Protein AF-A0A9X2CTM8-F1 (afdb_monomer)

Mean predicted aligned error: 5.91 Å

Secondary structure (DSSP, 8-state):
--HHHHHHHHHHHHHHHHHHTS-HHHHHHHHHHHHHHHHHHHHHSSSS-TTS--HHHHHHHHHT--HHHHHHHHHHHHHHHHHHH--

Organism: NCBI:txid2917993

Foldseek 3Di:
DCPPVVVVVVVVVLLVVLLVPDDPLLSVLQVQLVVQQVVCCVPPVDQADPVRDHSLRVSCVVVVHDSVVSVVSPVVSVVSSVVVVVD

pLDDT: mean 85.72, std 11.98, range [47.38, 98.06]

Structure (mmCIF, N/CA/C/O backbone):
data_AF-A0A9X2CTM8-F1
#
_entry.id   AF-A0A9X2CTM8-F1
#
loop_
_atom_site.group_PDB
_atom_site.id
_atom_site.type_symbol
_atom_site.label_atom_id
_atom_site.label_alt_id
_atom_site.label_comp_id
_atom_site.label_asym_id
_atom_site.label_entity_id
_atom_site.label_seq_id
_atom_site.pdbx_PDB_ins_code
_atom_site.Cartn_x
_atom_site.Cartn_y
_atom_site.Cartn_z
_atom_site.occupancy
_atom_site.B_iso_or_equiv
_atom_site.auth_seq_id
_atom_site.auth_comp_id
_atom_site.auth_asym_id
_atom_site.auth_atom_id
_atom_site.pdbx_PDB_model_num
ATOM 1 N N . MET A 1 1 ? 31.007 7.484 -6.404 1.00 50.22 1 MET A N 1
ATOM 2 C CA . MET A 1 1 ? 29.555 7.444 -6.668 1.00 50.22 1 MET A CA 1
ATOM 3 C C . MET A 1 1 ? 28.971 6.311 -5.820 1.00 50.22 1 MET A C 1
ATOM 5 O O . MET A 1 1 ? 29.272 5.164 -6.110 1.00 50.22 1 MET A O 1
ATOM 9 N N . ARG A 1 2 ? 28.339 6.629 -4.678 1.00 52.84 2 ARG A N 1
ATOM 10 C CA . ARG A 1 2 ? 27.771 5.685 -3.670 1.00 52.84 2 ARG A CA 1
ATOM 11 C C . ARG A 1 2 ? 26.526 6.261 -2.954 1.00 52.84 2 ARG A C 1
ATOM 13 O O . ARG A 1 2 ? 26.017 5.676 -2.004 1.00 52.84 2 ARG A O 1
ATOM 20 N N . THR A 1 3 ? 26.084 7.453 -3.351 1.00 59.59 3 THR A N 1
ATOM 21 C CA . THR A 1 3 ? 25.157 8.290 -2.577 1.00 59.59 3 THR A CA 1
ATOM 22 C C . THR A 1 3 ? 23.689 8.003 -2.883 1.00 59.59 3 THR A C 1
ATOM 24 O O . THR A 1 3 ? 22.895 7.990 -1.953 1.00 59.59 3 THR A O 1
ATOM 27 N N . GLU A 1 4 ? 23.325 7.711 -4.133 1.00 58.59 4 GLU A N 1
ATOM 28 C CA . GLU A 1 4 ? 21.925 7.450 -4.519 1.00 58.59 4 GLU A CA 1
ATOM 29 C C . GLU A 1 4 ? 21.422 6.086 -4.024 1.00 58.59 4 GLU A C 1
ATOM 31 O O . GLU A 1 4 ? 20.344 6.014 -3.437 1.00 58.59 4 GLU A O 1
ATOM 36 N N . ASP A 1 5 ? 22.243 5.034 -4.130 1.00 62.31 5 ASP A N 1
ATOM 37 C CA . ASP A 1 5 ? 21.904 3.697 -3.615 1.00 62.31 5 ASP A CA 1
ATOM 38 C C . ASP A 1 5 ? 21.640 3.714 -2.103 1.00 62.31 5 ASP A C 1
ATOM 40 O O . ASP A 1 5 ? 20.701 3.092 -1.613 1.00 62.31 5 ASP A O 1
ATOM 44 N N . SER A 1 6 ? 22.441 4.483 -1.357 1.00 63.91 6 SER A N 1
ATOM 45 C CA . SER A 1 6 ? 22.298 4.606 0.099 1.00 63.91 6 SER A CA 1
ATOM 46 C C . SER A 1 6 ? 21.010 5.344 0.488 1.00 63.91 6 SER A C 1
ATOM 48 O O . SER A 1 6 ? 20.361 4.968 1.460 1.00 63.91 6 SER A O 1
ATOM 50 N N . ILE A 1 7 ? 20.615 6.369 -0.278 1.00 71.31 7 ILE A N 1
ATOM 51 C CA . ILE A 1 7 ? 19.372 7.126 -0.051 1.00 71.31 7 ILE A CA 1
ATOM 52 C C . ILE A 1 7 ? 18.145 6.250 -0.326 1.00 71.31 7 ILE A C 1
ATOM 54 O O . ILE A 1 7 ? 17.180 6.298 0.434 1.00 71.31 7 ILE A O 1
ATOM 58 N N . ASN A 1 8 ? 18.187 5.428 -1.376 1.00 73.81 8 ASN A N 1
ATOM 59 C CA . ASN A 1 8 ? 17.090 4.518 -1.704 1.00 73.81 8 ASN A CA 1
ATOM 60 C C . ASN A 1 8 ? 16.900 3.444 -0.624 1.00 73.81 8 ASN A C 1
ATOM 62 O O . ASN A 1 8 ? 15.772 3.210 -0.202 1.00 73.81 8 ASN A O 1
ATOM 66 N N . ILE A 1 9 ? 17.990 2.867 -0.105 1.00 76.75 9 ILE A N 1
ATOM 67 C CA . ILE A 1 9 ? 17.930 1.874 0.982 1.00 76.75 9 ILE A CA 1
ATOM 68 C C . ILE A 1 9 ? 17.330 2.475 2.260 1.00 76.75 9 ILE A C 1
ATOM 70 O O . ILE A 1 9 ? 16.508 1.836 2.911 1.00 76.75 9 ILE A O 1
ATOM 74 N N . ILE A 1 10 ? 17.718 3.702 2.625 1.00 78.06 10 ILE A N 1
ATOM 75 C CA . ILE A 1 10 ? 17.175 4.375 3.816 1.00 78.06 10 ILE A CA 1
ATOM 76 C C . ILE A 1 10 ? 15.665 4.587 3.671 1.00 78.06 10 ILE A C 1
ATOM 78 O O . ILE A 1 10 ? 14.920 4.231 4.580 1.00 78.06 10 ILE A O 1
ATOM 82 N N . LYS A 1 11 ? 15.208 5.068 2.508 1.00 78.62 11 LYS A N 1
ATOM 83 C CA . LYS A 1 11 ? 13.777 5.258 2.229 1.00 78.62 11 LYS A CA 1
ATOM 84 C C . LYS A 1 11 ? 12.986 3.955 2.291 1.00 78.62 11 LYS A C 1
ATOM 86 O O . LYS A 1 11 ? 11.887 3.939 2.832 1.00 78.62 11 LYS A O 1
ATOM 91 N N . GLU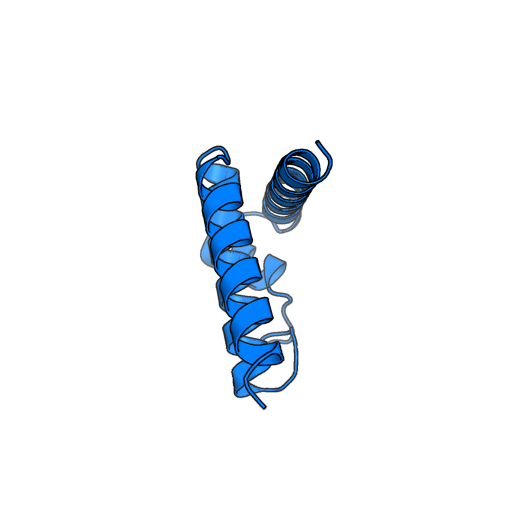 A 1 12 ? 13.534 2.858 1.771 1.00 77.38 12 GLU A N 1
ATOM 92 C CA . GLU A 1 12 ? 12.870 1.553 1.852 1.00 77.38 12 GLU A CA 1
ATOM 93 C C . GLU A 1 12 ? 12.767 1.048 3.297 1.00 77.38 12 GLU A C 1
ATOM 95 O O . GLU A 1 12 ? 11.733 0.508 3.689 1.00 77.38 12 GLU A O 1
ATOM 100 N N . LEU A 1 13 ? 13.803 1.251 4.116 1.00 79.75 13 LEU A N 1
ATOM 101 C CA . LEU A 1 13 ? 13.775 0.886 5.535 1.00 79.75 13 LEU A CA 1
ATOM 102 C C . LEU A 1 13 ? 12.769 1.732 6.328 1.00 79.75 13 LEU A C 1
ATOM 104 O O . LEU A 1 13 ? 12.057 1.205 7.185 1.00 79.75 13 LEU A O 1
ATOM 108 N N . GLU A 1 14 ? 12.693 3.026 6.031 1.00 82.00 14 GLU A N 1
ATOM 109 C CA . GLU A 1 14 ? 11.703 3.947 6.586 1.00 82.00 14 GLU A CA 1
ATOM 110 C C . GLU A 1 14 ? 10.276 3.525 6.211 1.00 82.00 14 GLU A C 1
ATOM 112 O O . GLU A 1 14 ? 9.434 3.363 7.098 1.00 82.00 14 GLU A O 1
ATOM 117 N N . GLU A 1 15 ? 10.020 3.252 4.928 1.00 79.81 15 GLU A N 1
ATOM 118 C CA . GLU A 1 15 ? 8.732 2.755 4.427 1.00 79.81 15 GLU A CA 1
ATOM 119 C C . GLU A 1 15 ? 8.347 1.440 5.132 1.00 79.81 15 GLU A C 1
ATOM 121 O O . GLU A 1 15 ? 7.233 1.303 5.640 1.00 79.81 15 GLU A O 1
ATOM 126 N N . MET A 1 16 ? 9.278 0.487 5.267 1.00 82.38 16 MET A N 1
ATOM 127 C CA . MET A 1 16 ? 9.024 -0.778 5.968 1.00 82.38 16 MET A CA 1
ATOM 128 C C . MET A 1 16 ? 8.693 -0.593 7.453 1.00 82.38 16 MET A C 1
ATOM 130 O O . MET A 1 16 ? 7.822 -1.298 7.975 1.00 82.38 16 MET A O 1
ATOM 134 N N . ASN A 1 17 ? 9.362 0.336 8.138 1.00 86.25 17 ASN A N 1
ATOM 135 C CA . ASN A 1 17 ? 9.055 0.654 9.530 1.00 86.25 17 ASN A CA 1
ATOM 136 C C . ASN A 1 17 ? 7.662 1.273 9.664 1.00 86.25 17 ASN A C 1
ATOM 138 O O . ASN A 1 17 ? 6.891 0.822 10.512 1.00 86.25 17 ASN A O 1
ATOM 142 N N . ALA A 1 18 ? 7.307 2.226 8.800 1.00 88.44 18 ALA A N 1
ATOM 143 C CA . ALA A 1 18 ? 5.987 2.851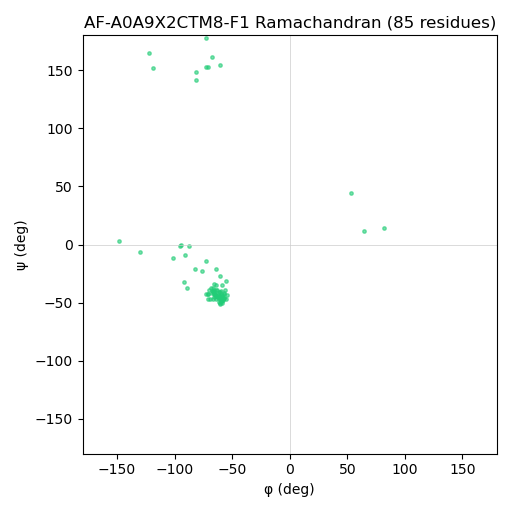 8.806 1.00 88.44 18 ALA A CA 1
ATOM 144 C C . ALA A 1 18 ? 4.872 1.826 8.542 1.00 88.44 18 ALA A C 1
ATOM 146 O O . ALA A 1 18 ? 3.892 1.757 9.283 1.00 88.44 18 ALA A O 1
ATOM 147 N N . ILE A 1 19 ? 5.066 0.936 7.565 1.00 89.44 19 ILE A N 1
ATOM 148 C CA . ILE A 1 19 ? 4.124 -0.145 7.256 1.00 89.44 19 ILE A CA 1
ATOM 149 C C . ILE A 1 19 ? 3.899 -1.077 8.462 1.00 89.44 19 ILE A C 1
ATOM 151 O O . ILE A 1 19 ? 2.803 -1.608 8.646 1.00 89.44 19 ILE A O 1
ATOM 155 N N . ASN A 1 20 ? 4.920 -1.330 9.286 1.00 89.56 20 ASN A N 1
ATOM 156 C CA . ASN A 1 20 ? 4.791 -2.199 10.461 1.00 89.56 20 ASN A CA 1
ATOM 157 C C . ASN A 1 20 ? 3.987 -1.573 11.610 1.00 89.56 20 ASN A C 1
ATOM 159 O O . ASN A 1 20 ? 3.572 -2.306 12.507 1.00 89.56 20 ASN A O 1
ATOM 163 N N . LEU A 1 21 ? 3.746 -0.261 11.567 1.00 90.75 21 LEU A N 1
ATOM 164 C CA . LEU A 1 21 ? 2.914 0.463 12.530 1.00 90.75 21 LEU A CA 1
ATOM 165 C C . LEU A 1 21 ? 1.438 0.540 12.107 1.00 90.75 21 LEU A C 1
ATOM 167 O O . LEU A 1 21 ? 0.594 0.951 12.902 1.00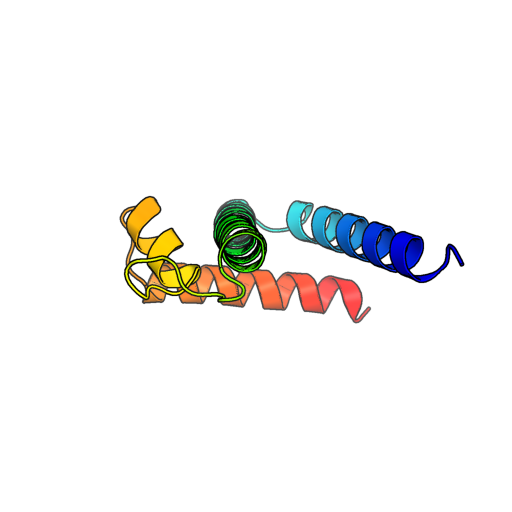 90.75 21 LEU A O 1
ATOM 171 N N . LEU A 1 22 ? 1.112 0.123 10.881 1.00 91.75 22 LEU A N 1
ATOM 172 C CA . LEU A 1 22 ? -0.259 0.098 10.381 1.00 91.75 22 LEU A CA 1
ATOM 173 C C . LEU A 1 22 ? -1.091 -1.031 11.017 1.00 91.75 22 LEU A C 1
ATOM 175 O O . LEU A 1 22 ? -0.551 -2.093 11.354 1.00 91.75 22 LEU A O 1
ATOM 179 N N . PRO A 1 23 ? -2.425 -0.873 11.118 1.00 94.56 23 PRO A N 1
ATOM 180 C CA . PRO A 1 23 ? -3.307 -1.984 11.439 1.00 94.56 23 PRO A CA 1
ATOM 181 C C . PRO A 1 23 ? -3.207 -3.080 10.365 1.00 94.56 23 PRO A C 1
ATOM 183 O O . PRO A 1 23 ? -2.838 -2.834 9.217 1.00 94.56 23 PRO A O 1
ATOM 186 N N . LYS A 1 24 ? -3.510 -4.332 10.737 1.00 94.00 24 LYS A N 1
ATOM 187 C CA . LYS A 1 24 ? -3.273 -5.497 9.862 1.00 94.00 24 LYS A CA 1
ATOM 188 C C . LYS A 1 24 ? -3.914 -5.394 8.465 1.00 94.00 24 LYS A C 1
ATOM 190 O O . LYS A 1 24 ? -3.235 -5.789 7.517 1.00 94.00 24 LYS A O 1
ATOM 195 N N . PRO A 1 25 ? -5.171 -4.932 8.302 1.00 92.25 25 PRO A N 1
ATOM 196 C CA . PRO A 1 25 ? -5.780 -4.800 6.978 1.00 92.25 25 PRO A CA 1
ATOM 197 C C . PRO A 1 25 ? -5.004 -3.833 6.075 1.00 92.25 25 PRO A C 1
ATOM 199 O O . PRO A 1 25 ? -4.615 -4.211 4.972 1.00 92.25 25 PRO A O 1
ATOM 202 N N . GLU A 1 26 ? -4.707 -2.637 6.577 1.00 94.88 26 GLU A N 1
ATOM 203 C CA . GLU A 1 26 ? -3.932 -1.587 5.917 1.00 94.88 26 GLU A CA 1
ATOM 204 C C . GLU A 1 26 ? -2.528 -2.076 5.577 1.00 94.88 26 GLU A C 1
ATOM 206 O O . GLU A 1 26 ? -2.099 -1.980 4.431 1.00 94.88 26 GLU A O 1
ATOM 211 N N . GLN A 1 27 ? -1.842 -2.689 6.544 1.00 94.12 27 GLN A N 1
ATOM 212 C CA . GLN A 1 27 ? -0.519 -3.268 6.350 1.00 94.12 27 GLN A CA 1
ATOM 213 C C . GLN A 1 27 ? -0.511 -4.284 5.202 1.00 94.12 27 GLN A C 1
ATOM 215 O O . GLN A 1 27 ? 0.395 -4.288 4.367 1.00 94.12 27 GLN A O 1
ATOM 220 N N . PHE A 1 28 ? -1.490 -5.186 5.188 1.00 94.50 28 PHE A N 1
ATOM 221 C CA . PHE A 1 28 ? -1.544 -6.277 4.227 1.00 94.50 28 PHE A CA 1
ATOM 222 C C . PHE A 1 28 ? -1.884 -5.780 2.820 1.00 94.50 28 PHE A C 1
ATOM 224 O O . PHE A 1 28 ? -1.185 -6.131 1.869 1.00 94.50 28 PHE A O 1
ATOM 231 N N . VAL A 1 29 ? -2.904 -4.925 2.697 1.00 96.38 29 VAL A N 1
ATOM 232 C CA . VAL A 1 29 ? -3.295 -4.310 1.421 1.00 96.38 29 VAL A CA 1
ATOM 233 C C . VAL A 1 29 ? -2.159 -3.462 0.857 1.00 96.38 29 VAL A C 1
ATOM 235 O O . VAL A 1 29 ? -1.824 -3.603 -0.318 1.00 96.38 29 VAL A O 1
ATOM 238 N N . TYR A 1 30 ? -1.511 -2.649 1.693 1.00 94.69 30 TYR A N 1
ATOM 239 C CA . TYR A 1 30 ? -0.401 -1.801 1.271 1.00 94.69 30 TYR A CA 1
ATOM 240 C C . TYR A 1 30 ? 0.774 -2.616 0.729 1.00 94.69 30 TYR A C 1
ATOM 242 O O . TYR A 1 30 ? 1.230 -2.381 -0.389 1.00 94.69 30 TYR A O 1
ATOM 250 N N . LYS A 1 31 ? 1.230 -3.630 1.481 1.00 93.12 31 LYS A N 1
ATOM 251 C CA . LYS A 1 31 ? 2.329 -4.511 1.050 1.00 93.12 31 LYS A CA 1
ATOM 252 C C . LYS A 1 31 ? 2.024 -5.190 -0.281 1.00 93.12 31 LYS A C 1
ATOM 254 O O . LYS A 1 31 ? 2.906 -5.283 -1.131 1.00 93.12 31 LYS A O 1
ATOM 259 N N . LEU A 1 32 ? 0.795 -5.672 -0.453 1.00 94.44 32 LEU A N 1
ATOM 260 C CA . LEU A 1 32 ? 0.409 -6.411 -1.648 1.00 94.44 32 LEU A CA 1
ATOM 261 C C . LEU A 1 32 ? 0.307 -5.502 -2.883 1.00 94.44 32 LEU A C 1
ATOM 263 O O . LEU A 1 32 ? 0.831 -5.859 -3.935 1.00 94.44 32 LEU A O 1
ATOM 267 N N . ALA A 1 33 ? -0.274 -4.307 -2.749 1.00 93.31 33 ALA A N 1
ATOM 268 C CA . ALA A 1 33 ? -0.337 -3.345 -3.847 1.00 93.31 33 ALA A CA 1
ATOM 269 C C . ALA A 1 33 ? 1.066 -2.868 -4.268 1.00 93.31 33 ALA A C 1
ATOM 271 O O . ALA A 1 33 ? 1.389 -2.872 -5.456 1.00 93.31 33 ALA A O 1
ATOM 272 N N . ARG A 1 34 ? 1.943 -2.556 -3.302 1.00 91.19 34 ARG A N 1
ATOM 273 C CA . ARG A 1 34 ? 3.337 -2.154 -3.570 1.00 91.19 34 ARG A CA 1
ATOM 274 C C . ARG A 1 34 ? 4.162 -3.263 -4.218 1.00 91.19 34 ARG A C 1
ATOM 276 O O . ARG A 1 34 ? 5.012 -2.983 -5.060 1.00 91.19 34 ARG A O 1
ATOM 283 N N . TYR A 1 35 ? 3.913 -4.519 -3.849 1.00 91.00 35 TYR A N 1
ATOM 284 C CA . TYR A 1 35 ? 4.541 -5.673 -4.489 1.00 91.00 35 TYR A CA 1
ATOM 285 C C . TYR A 1 35 ? 4.225 -5.717 -5.992 1.00 91.00 35 TYR A C 1
ATOM 287 O O . TYR A 1 35 ? 5.150 -5.782 -6.801 1.00 91.00 35 TYR A O 1
ATOM 295 N N . PHE A 1 36 ? 2.948 -5.595 -6.373 1.00 89.50 36 PHE A N 1
ATOM 296 C CA . PHE A 1 36 ? 2.554 -5.609 -7.785 1.00 89.50 36 PHE A C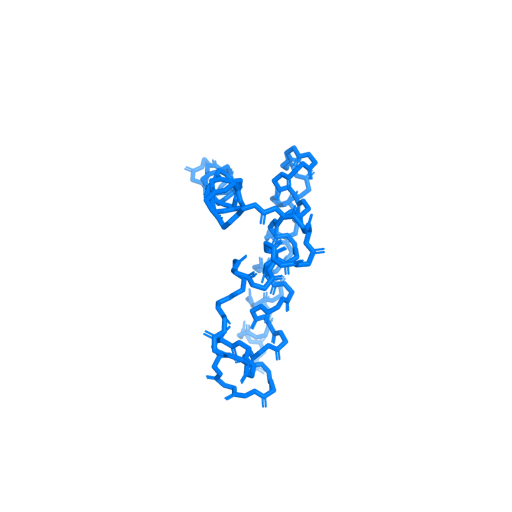A 1
ATOM 297 C C . PHE A 1 36 ? 3.070 -4.395 -8.558 1.00 89.50 36 PHE A C 1
ATOM 299 O O . PHE A 1 36 ? 3.512 -4.535 -9.695 1.00 89.50 36 PHE A O 1
ATOM 306 N N . GLU A 1 37 ? 3.088 -3.218 -7.933 1.00 88.00 37 GLU A N 1
ATOM 307 C CA . GLU A 1 37 ? 3.685 -2.022 -8.529 1.00 88.00 37 GLU A CA 1
ATOM 308 C C . GLU A 1 37 ? 5.170 -2.244 -8.875 1.00 88.00 37 GLU A C 1
ATOM 310 O O . GLU A 1 37 ? 5.588 -1.977 -10.003 1.00 88.00 37 GLU A O 1
ATOM 315 N N . LYS A 1 38 ? 5.960 -2.792 -7.936 1.00 85.44 38 LYS A N 1
ATOM 316 C CA . LYS A 1 38 ? 7.393 -3.069 -8.140 1.00 85.44 38 LYS A CA 1
ATOM 317 C C . LYS A 1 38 ? 7.638 -4.176 -9.168 1.00 85.44 38 LYS A C 1
ATOM 319 O O . LYS A 1 38 ? 8.542 -4.031 -9.993 1.00 85.44 38 LYS A O 1
ATOM 324 N N . GLU A 1 39 ? 6.859 -5.260 -9.151 1.00 80.75 39 GLU A N 1
ATOM 325 C CA . GLU A 1 39 ? 6.976 -6.321 -10.162 1.00 80.75 39 GLU A CA 1
ATOM 326 C C . GLU A 1 39 ? 6.688 -5.791 -11.572 1.00 80.75 39 GLU A C 1
ATOM 328 O O . GLU A 1 39 ? 7.443 -6.079 -12.503 1.00 80.75 39 GLU A O 1
ATOM 333 N N . ASN A 1 40 ? 5.643 -4.977 -11.740 1.00 78.19 40 ASN A N 1
ATOM 334 C CA . ASN A 1 40 ? 5.258 -4.453 -13.051 1.00 78.19 40 ASN A CA 1
ATOM 335 C C . ASN A 1 40 ? 6.255 -3.406 -13.572 1.00 78.19 40 ASN A C 1
ATOM 337 O O . ASN A 1 40 ? 6.677 -3.484 -14.730 1.00 78.19 40 ASN A O 1
ATOM 341 N N . LEU A 1 41 ? 6.715 -2.491 -12.709 1.00 75.44 41 LEU A N 1
ATOM 342 C CA . LEU A 1 41 ? 7.761 -1.519 -13.049 1.00 75.44 41 LEU A CA 1
ATOM 343 C C . LEU A 1 41 ? 9.046 -2.211 -13.512 1.00 75.44 41 LEU A C 1
ATOM 345 O O . LEU A 1 41 ? 9.660 -1.781 -14.487 1.00 75.44 41 LEU A O 1
ATOM 349 N N . THR A 1 42 ? 9.430 -3.295 -12.834 1.00 74.94 42 THR A N 1
ATOM 350 C CA . THR A 1 42 ? 10.663 -4.037 -13.130 1.00 74.94 42 THR A CA 1
ATOM 351 C C . THR A 1 42 ? 10.578 -4.791 -14.455 1.00 74.94 42 THR A C 1
ATOM 353 O O . THR A 1 42 ? 11.556 -4.836 -15.198 1.00 74.94 42 THR A O 1
ATOM 356 N N . ASN A 1 43 ? 9.422 -5.378 -14.766 1.00 69.88 43 ASN A N 1
ATOM 357 C CA . ASN A 1 43 ? 9.282 -6.264 -15.919 1.00 69.88 43 ASN A CA 1
ATOM 358 C C . ASN A 1 43 ? 8.834 -5.546 -17.204 1.00 69.88 43 ASN A C 1
ATOM 360 O O . ASN A 1 43 ? 9.239 -5.950 -18.294 1.00 69.88 43 ASN A O 1
ATOM 364 N N . TYR A 1 44 ? 8.017 -4.491 -17.095 1.00 71.19 44 TYR A N 1
ATOM 365 C CA . TYR A 1 44 ? 7.343 -3.873 -18.250 1.00 71.19 44 TYR A CA 1
ATOM 366 C C . TYR A 1 44 ? 7.509 -2.355 -18.332 1.00 71.19 44 TYR A C 1
ATOM 368 O O . TYR A 1 44 ? 7.090 -1.752 -19.319 1.00 71.19 44 TYR A O 1
ATOM 376 N N . GLY A 1 45 ? 8.105 -1.715 -17.319 1.00 74.75 45 GLY A N 1
ATOM 377 C CA . GLY A 1 45 ? 8.191 -0.252 -17.252 1.00 74.75 45 GLY A CA 1
ATOM 378 C C . GLY A 1 45 ? 6.825 0.437 -17.126 1.00 74.75 45 GLY A C 1
ATOM 379 O O . GLY A 1 45 ? 6.734 1.653 -17.284 1.00 74.75 45 GLY A O 1
ATOM 380 N N . THR A 1 46 ? 5.763 -0.325 -16.847 1.00 72.69 46 THR A N 1
ATOM 381 C CA . THR A 1 46 ? 4.395 0.151 -16.629 1.00 72.69 46 THR A CA 1
ATOM 382 C C . THR A 1 46 ? 3.944 -0.205 -15.221 1.00 72.69 46 THR A C 1
ATOM 384 O O . THR A 1 46 ? 4.386 -1.194 -14.652 1.00 72.69 46 THR A O 1
ATOM 387 N N . ILE A 1 47 ? 3.038 0.590 -14.654 1.00 83.12 47 ILE A N 1
ATOM 388 C CA . ILE A 1 47 ? 2.452 0.308 -13.330 1.00 83.12 47 ILE A CA 1
ATOM 389 C C . ILE A 1 47 ? 1.298 -0.711 -13.438 1.00 83.12 47 ILE A C 1
ATOM 391 O O . ILE A 1 47 ? 0.963 -1.388 -12.467 1.00 83.12 47 ILE A O 1
ATOM 395 N N . TYR A 1 48 ? 0.722 -0.856 -14.632 1.00 83.25 48 TYR A N 1
ATOM 396 C CA . TYR A 1 48 ? -0.354 -1.798 -14.926 1.00 83.25 48 TYR A CA 1
ATOM 397 C C . TYR A 1 48 ? 0.179 -3.212 -15.176 1.00 83.25 48 TYR A C 1
ATOM 399 O O . TYR A 1 48 ? 1.280 -3.370 -15.713 1.00 83.25 48 TYR A O 1
ATOM 407 N N . ASP A 1 49 ? -0.617 -4.218 -14.812 1.00 82.44 49 ASP A N 1
ATOM 408 C CA . ASP A 1 49 ? -0.373 -5.607 -15.192 1.00 82.44 49 ASP A CA 1
ATOM 409 C C . ASP A 1 49 ? -0.684 -5.852 -16.683 1.00 82.44 49 ASP A C 1
ATOM 411 O O . ASP A 1 49 ? -1.124 -4.965 -17.418 1.00 82.44 49 ASP A O 1
ATOM 415 N N . PHE A 1 50 ? -0.453 -7.077 -17.154 1.00 80.69 50 PHE A N 1
ATOM 416 C CA . PHE A 1 50 ? -0.670 -7.453 -18.555 1.00 80.69 50 PHE A CA 1
ATOM 417 C C . PHE A 1 50 ? -2.121 -7.387 -19.030 1.00 80.69 50 PHE A C 1
ATOM 419 O O . PHE A 1 50 ? -2.368 -7.338 -20.234 1.00 80.69 50 PHE A O 1
ATOM 426 N N . GLU A 1 51 ? -3.076 -7.436 -18.107 1.00 85.62 51 GLU A N 1
ATOM 427 C CA . GLU A 1 51 ? -4.495 -7.279 -18.414 1.00 85.62 51 GLU A CA 1
ATOM 428 C C . GLU A 1 51 ? -4.907 -5.798 -18.405 1.00 85.62 51 GLU A C 1
ATOM 430 O O . GLU A 1 51 ? -6.063 -5.484 -18.680 1.00 85.62 51 GLU A O 1
ATOM 435 N N . GLY A 1 52 ? -3.976 -4.886 -18.103 1.00 85.75 52 GLY A N 1
ATOM 436 C CA . GLY A 1 52 ? -4.230 -3.457 -17.979 1.00 85.75 52 GLY A CA 1
ATOM 437 C C . GLY A 1 52 ? -4.800 -3.048 -16.621 1.00 85.75 52 GLY A C 1
ATOM 438 O O . GLY A 1 52 ? -5.279 -1.924 -16.502 1.00 85.75 52 GLY A O 1
ATOM 439 N N . ASN A 1 53 ? -4.754 -3.917 -15.605 1.00 90.44 53 ASN A N 1
ATOM 440 C CA . ASN A 1 53 ? -5.214 -3.567 -14.263 1.00 90.44 53 ASN A CA 1
ATOM 441 C C . ASN A 1 53 ? -4.127 -2.797 -13.506 1.00 90.44 53 ASN A C 1
ATOM 443 O O . ASN A 1 53 ? -2.941 -3.120 -13.572 1.00 90.4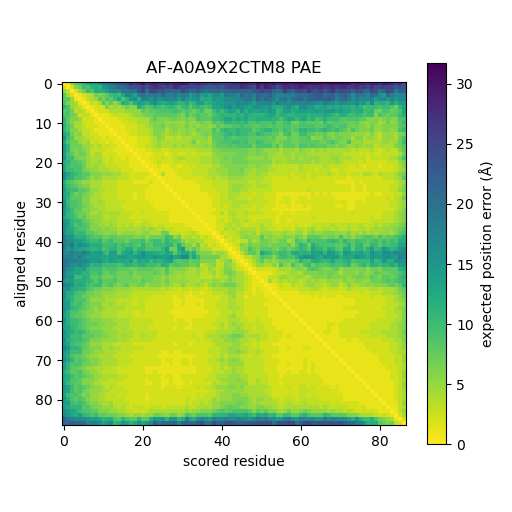4 53 ASN A O 1
ATOM 447 N N . SER A 1 54 ? -4.538 -1.803 -12.733 1.00 93.06 54 SER A N 1
ATOM 448 C CA . SER A 1 54 ? -3.705 -1.135 -11.737 1.00 93.06 54 SER A CA 1
ATOM 449 C C . SER A 1 54 ? -3.358 -2.073 -10.566 1.00 93.06 54 SER A C 1
ATOM 451 O O . SER A 1 54 ? -4.083 -3.036 -10.304 1.00 93.06 54 SER A O 1
ATOM 453 N N . PRO A 1 55 ? -2.314 -1.770 -9.770 1.00 93.88 55 PRO A N 1
ATOM 454 C CA . PRO A 1 55 ? -1.970 -2.564 -8.590 1.00 93.88 55 PRO A CA 1
ATOM 455 C C . PRO A 1 55 ? -3.123 -2.720 -7.585 1.00 93.88 55 PRO A C 1
ATOM 457 O O . PRO A 1 55 ? -3.229 -3.755 -6.925 1.00 93.88 55 PRO A O 1
ATOM 460 N N . ILE A 1 56 ? -4.010 -1.724 -7.486 1.00 96.00 56 ILE A N 1
ATOM 461 C CA . ILE A 1 56 ? -5.213 -1.766 -6.640 1.00 96.00 56 ILE A CA 1
ATOM 462 C C . ILE A 1 56 ? -6.228 -2.768 -7.186 1.00 96.00 56 ILE A C 1
ATOM 464 O O . ILE A 1 56 ? -6.719 -3.610 -6.437 1.00 96.00 56 ILE A O 1
ATOM 468 N N . GLU A 1 57 ? -6.493 -2.740 -8.489 1.00 95.88 57 GLU A N 1
ATOM 469 C CA . GLU A 1 57 ? -7.401 -3.682 -9.147 1.00 95.88 57 GLU A CA 1
ATOM 470 C C . GLU A 1 57 ? -6.868 -5.119 -9.087 1.00 95.88 57 GLU A C 1
ATOM 472 O O . GLU A 1 57 ? -7.614 -6.043 -8.750 1.00 95.88 57 GLU A O 1
ATOM 477 N N . THR A 1 58 ? -5.568 -5.321 -9.322 1.00 94.69 58 THR A N 1
ATOM 478 C CA . THR A 1 58 ? -4.911 -6.628 -9.164 1.00 94.69 58 THR A CA 1
ATOM 479 C C . THR A 1 58 ? -4.994 -7.109 -7.710 1.00 94.69 58 THR A C 1
ATOM 481 O O . THR A 1 58 ? -5.294 -8.280 -7.455 1.00 94.69 58 THR A O 1
ATOM 484 N N . THR A 1 59 ? -4.814 -6.212 -6.733 1.00 96.25 59 THR A N 1
ATOM 485 C CA . THR A 1 59 ? -4.971 -6.520 -5.301 1.00 96.25 59 THR A CA 1
ATOM 486 C C . THR A 1 59 ? -6.413 -6.903 -4.958 1.00 96.25 59 THR A C 1
ATOM 488 O O . THR A 1 59 ? -6.635 -7.915 -4.294 1.00 96.25 59 THR A O 1
ATOM 491 N N . ALA A 1 60 ? -7.408 -6.168 -5.460 1.00 97.12 60 ALA A N 1
ATOM 492 C CA . ALA A 1 60 ? -8.828 -6.469 -5.269 1.00 97.12 60 ALA A CA 1
ATOM 493 C C . ALA A 1 60 ? -9.213 -7.837 -5.840 1.00 97.12 60 ALA A C 1
ATOM 495 O O . ALA A 1 60 ? -9.805 -8.658 -5.129 1.00 97.12 60 ALA A O 1
ATOM 496 N N . LYS A 1 61 ? -8.774 -8.137 -7.071 1.00 95.50 61 LYS A N 1
ATOM 497 C CA . LYS A 1 61 ? -8.928 -9.461 -7.694 1.00 95.50 61 LYS A CA 1
ATOM 498 C C . LYS A 1 61 ? -8.299 -10.558 -6.835 1.00 95.50 61 LYS A C 1
ATOM 500 O O . LYS A 1 61 ? -8.928 -11.584 -6.587 1.00 95.50 61 LYS A O 1
ATOM 505 N N . ARG A 1 62 ? -7.073 -10.344 -6.342 1.00 94.88 62 ARG A N 1
ATOM 506 C CA . ARG A 1 62 ? -6.337 -11.342 -5.551 1.00 94.88 62 ARG A CA 1
ATOM 507 C C . ARG A 1 62 ? -6.993 -11.640 -4.204 1.00 94.88 62 ARG A C 1
ATOM 509 O O . ARG A 1 62 ? -6.904 -12.772 -3.730 1.00 94.88 62 ARG A O 1
ATOM 516 N N . LEU A 1 63 ? -7.619 -10.637 -3.595 1.00 95.62 63 LEU A N 1
ATOM 517 C CA . LEU A 1 63 ? -8.252 -10.740 -2.280 1.00 95.62 63 LEU A CA 1
ATOM 518 C C . LEU A 1 63 ? -9.746 -11.065 -2.335 1.00 95.62 63 LEU A C 1
ATOM 520 O O . LEU A 1 63 ? -10.355 -11.207 -1.277 1.00 95.62 63 LEU A O 1
ATOM 524 N N . TYR A 1 64 ? -10.321 -11.217 -3.534 1.00 96.56 64 TYR A N 1
ATOM 525 C CA . TYR A 1 64 ? -11.759 -11.411 -3.744 1.00 96.56 64 TYR A CA 1
ATOM 526 C C . TYR A 1 64 ? -12.600 -10.323 -3.050 1.00 96.56 64 TYR A C 1
ATOM 528 O O . TYR A 1 64 ? -13.596 -10.612 -2.386 1.00 96.56 64 TYR A O 1
ATOM 536 N N . LYS A 1 65 ? -12.164 -9.065 -3.183 1.00 96.44 65 LYS A N 1
ATOM 537 C CA . LYS A 1 65 ? -12.794 -7.868 -2.601 1.00 96.44 65 LYS A CA 1
ATOM 538 C C . LYS A 1 65 ? -13.168 -6.866 -3.689 1.00 96.44 65 LYS A C 1
ATOM 540 O O . LYS A 1 65 ? -12.713 -6.992 -4.825 1.00 96.44 65 LYS A O 1
ATOM 545 N N . SER A 1 66 ? -14.008 -5.885 -3.356 1.00 98.06 66 SER A N 1
ATOM 546 C CA . SER A 1 66 ? -14.299 -4.796 -4.293 1.00 98.06 66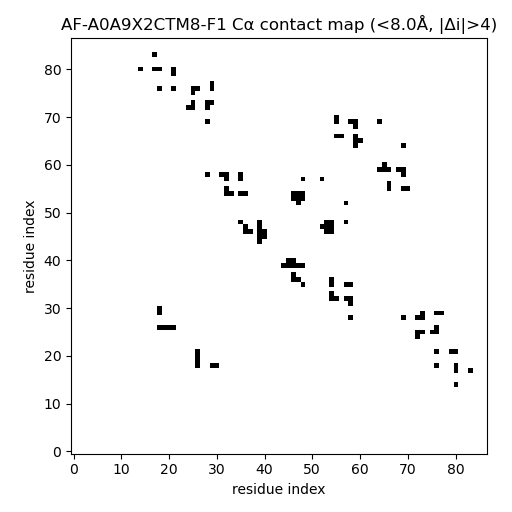 SER A CA 1
ATOM 547 C C . SER A 1 66 ? -13.091 -3.869 -4.439 1.00 98.06 66 SER A C 1
ATOM 549 O O . SER A 1 66 ? -12.279 -3.736 -3.521 1.00 98.06 66 SER A O 1
ATOM 551 N N . ILE A 1 67 ? -12.986 -3.223 -5.602 1.00 97.69 67 ILE A N 1
ATOM 552 C CA . ILE A 1 67 ? -11.950 -2.219 -5.869 1.00 97.69 67 ILE A CA 1
ATOM 553 C C . ILE A 1 67 ? -12.072 -1.084 -4.848 1.00 97.69 67 ILE A C 1
ATOM 555 O O . ILE A 1 67 ? -11.094 -0.799 -4.168 1.00 97.69 67 ILE A O 1
ATOM 559 N N . ASP A 1 68 ? -13.282 -0.555 -4.645 1.00 97.81 68 ASP A N 1
ATOM 560 C CA . ASP A 1 68 ? -13.562 0.519 -3.682 1.00 97.81 68 ASP A CA 1
ATOM 561 C C . ASP A 1 68 ? -13.120 0.173 -2.249 1.00 97.81 68 ASP A C 1
ATOM 563 O O . ASP A 1 68 ? -12.604 1.025 -1.528 1.00 97.81 68 ASP A O 1
ATOM 567 N N . GLU A 1 69 ? -13.299 -1.084 -1.815 1.00 97.38 69 GLU A N 1
ATOM 568 C CA . GLU A 1 69 ? -12.870 -1.523 -0.482 1.00 97.38 69 GLU A CA 1
ATOM 569 C C . GLU A 1 69 ? -11.341 -1.507 -0.367 1.00 97.38 69 GLU A C 1
ATOM 571 O O . GLU A 1 69 ? -10.796 -0.993 0.611 1.00 97.38 69 GLU A O 1
ATOM 576 N N . ILE A 1 70 ? -10.636 -2.050 -1.363 1.00 97.94 70 ILE A N 1
ATOM 577 C CA . ILE A 1 70 ? -9.169 -2.056 -1.375 1.00 97.94 70 ILE A CA 1
ATOM 578 C C .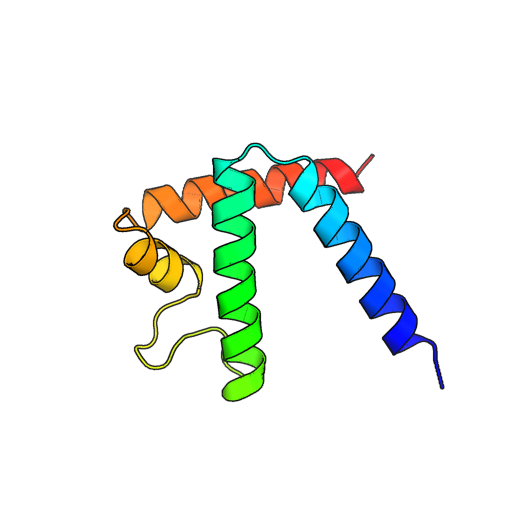 ILE A 1 70 ? -8.613 -0.642 -1.499 1.00 97.94 70 ILE A C 1
ATOM 580 O O . ILE A 1 70 ? -7.659 -0.311 -0.799 1.00 97.94 70 ILE A O 1
ATOM 584 N N . GLU A 1 71 ? -9.209 0.193 -2.345 1.00 97.12 71 GLU A N 1
ATOM 585 C CA . GLU A 1 71 ? -8.812 1.584 -2.528 1.00 97.12 71 GLU A CA 1
ATOM 586 C C . GLU A 1 71 ? -8.954 2.371 -1.222 1.00 97.12 71 GLU A C 1
ATOM 588 O O . GLU A 1 71 ? -8.013 3.051 -0.815 1.00 97.12 71 GLU A O 1
ATOM 593 N N . ALA A 1 72 ? -10.067 2.206 -0.499 1.00 97.31 72 ALA A N 1
ATOM 594 C CA . ALA A 1 72 ? -10.270 2.848 0.797 1.00 97.31 72 ALA A CA 1
ATOM 595 C C . ALA A 1 72 ? -9.226 2.410 1.838 1.00 97.31 72 ALA A C 1
ATOM 597 O O . ALA A 1 72 ? -8.657 3.252 2.537 1.00 97.31 72 ALA A O 1
ATOM 598 N N . ILE A 1 73 ? -8.937 1.105 1.929 1.00 97.31 73 ILE A N 1
ATOM 599 C CA . ILE A 1 73 ? -7.926 0.575 2.859 1.00 97.31 73 ILE A CA 1
ATOM 600 C C . ILE A 1 73 ? -6.527 1.082 2.480 1.00 97.31 73 ILE A C 1
ATOM 602 O O . ILE A 1 73 ? -5.760 1.496 3.349 1.00 97.31 73 ILE A O 1
ATOM 606 N N . TYR A 1 74 ? -6.188 1.078 1.190 1.00 96.00 74 TYR A N 1
ATOM 607 C CA . TYR A 1 74 ? -4.895 1.547 0.695 1.00 96.00 74 TYR A CA 1
ATOM 608 C C . TYR A 1 74 ? -4.705 3.052 0.909 1.00 96.00 74 TYR A C 1
ATOM 610 O O . TYR A 1 74 ? -3.631 3.498 1.316 1.00 96.00 74 TYR A O 1
ATOM 618 N N . TYR A 1 75 ? -5.748 3.847 0.676 1.00 95.62 75 TYR A N 1
ATOM 619 C CA . TYR A 1 75 ? -5.734 5.280 0.946 1.00 95.62 75 TYR A CA 1
ATOM 620 C C . TYR A 1 75 ? -5.545 5.564 2.441 1.00 95.62 75 TYR A C 1
ATOM 622 O O . TYR A 1 75 ? -4.702 6.382 2.808 1.00 95.62 75 TYR A O 1
ATOM 630 N N . ASN A 1 76 ? -6.259 4.839 3.310 1.00 96.00 76 ASN A N 1
ATOM 631 C CA . ASN A 1 76 ? -6.086 4.958 4.758 1.00 96.00 76 ASN A CA 1
ATOM 632 C C . ASN A 1 76 ? -4.650 4.609 5.184 1.00 96.00 76 ASN A C 1
ATOM 634 O O . ASN A 1 76 ? -4.032 5.353 5.941 1.00 96.00 76 ASN A O 1
ATOM 638 N N . ALA A 1 77 ? -4.087 3.528 4.635 1.00 94.50 77 ALA A N 1
ATOM 639 C CA . ALA A 1 77 ? -2.701 3.134 4.870 1.00 94.50 77 ALA A CA 1
ATOM 640 C C . ALA A 1 77 ? -1.704 4.239 4.475 1.00 94.50 77 ALA A C 1
ATOM 642 O O . ALA A 1 77 ? -0.828 4.569 5.271 1.00 94.50 77 ALA A O 1
ATOM 643 N N . ASN A 1 78 ? -1.853 4.843 3.286 1.00 92.56 78 ASN A N 1
ATOM 644 C CA . ASN A 1 78 ? -0.996 5.953 2.847 1.00 92.56 78 ASN A CA 1
ATOM 645 C C . ASN A 1 78 ? -1.081 7.141 3.796 1.00 92.56 78 ASN A C 1
ATOM 647 O O . ASN A 1 78 ? -0.051 7.645 4.228 1.00 92.56 78 ASN A O 1
ATOM 651 N N . LYS A 1 79 ? -2.297 7.546 4.167 1.00 93.31 79 LYS A N 1
ATOM 652 C CA . LYS A 1 79 ? -2.499 8.670 5.079 1.00 93.31 79 LYS A CA 1
ATOM 653 C C . LYS A 1 79 ? -1.811 8.434 6.428 1.00 93.31 79 LYS A C 1
ATOM 655 O O . LYS A 1 79 ? -1.125 9.316 6.931 1.00 93.31 79 LYS A O 1
ATOM 660 N N . MET A 1 80 ? -1.944 7.232 6.990 1.00 92.50 80 MET A N 1
ATOM 661 C CA . MET A 1 80 ? -1.269 6.864 8.238 1.00 92.50 80 MET A CA 1
ATOM 662 C C . MET A 1 80 ? 0.258 6.866 8.094 1.00 92.50 80 MET A C 1
ATOM 664 O O . MET A 1 80 ? 0.955 7.295 9.008 1.00 92.50 80 MET A O 1
ATOM 668 N N . ILE A 1 81 ? 0.790 6.404 6.958 1.00 89.75 81 ILE A N 1
ATOM 669 C CA . ILE A 1 81 ? 2.228 6.460 6.666 1.00 89.75 81 ILE A CA 1
ATOM 670 C C . ILE A 1 81 ? 2.702 7.917 6.580 1.00 89.75 81 ILE A C 1
ATOM 672 O O . ILE A 1 81 ? 3.702 8.263 7.200 1.00 89.75 81 ILE A O 1
ATOM 676 N N . GLU A 1 82 ? 1.989 8.782 5.858 1.00 87.88 82 GLU A N 1
ATOM 677 C CA . GLU A 1 82 ? 2.316 10.209 5.739 1.00 87.88 82 GLU A CA 1
ATOM 678 C C . GLU A 1 82 ? 2.340 10.902 7.110 1.00 87.88 82 GLU A C 1
ATOM 680 O O . GLU A 1 82 ? 3.281 11.632 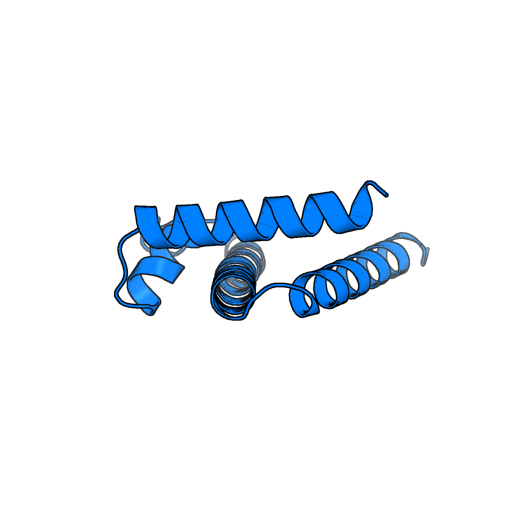7.420 1.00 87.88 82 GLU A O 1
ATOM 685 N N . GLU A 1 83 ? 1.361 10.617 7.974 1.00 88.25 83 GLU A N 1
ATOM 686 C CA . GLU A 1 83 ? 1.294 11.148 9.343 1.00 88.25 83 GLU A CA 1
ATOM 687 C C . GLU A 1 83 ? 2.500 10.736 10.214 1.00 88.25 83 GLU A C 1
ATOM 689 O O . GLU A 1 83 ? 2.880 11.473 11.128 1.00 88.25 83 GLU A O 1
ATOM 694 N N . LEU A 1 84 ? 3.137 9.595 9.925 1.00 84.81 84 LEU A N 1
ATOM 695 C CA . LEU A 1 84 ? 4.334 9.131 10.637 1.00 84.81 84 LEU A CA 1
ATOM 696 C C . LEU A 1 84 ? 5.614 9.877 10.229 1.00 84.81 84 LEU A C 1
ATOM 698 O O . LEU A 1 84 ? 6.554 9.908 11.019 1.00 84.81 84 LEU A O 1
ATOM 702 N N . PHE A 1 85 ? 5.660 10.476 9.035 1.00 73.12 85 PHE A N 1
ATOM 703 C CA . PHE A 1 85 ? 6.838 11.187 8.514 1.00 73.12 85 PHE A CA 1
ATOM 704 C C . PHE A 1 85 ? 6.759 12.717 8.631 1.00 73.12 85 PHE A C 1
ATOM 706 O O . PHE A 1 85 ? 7.757 13.397 8.398 1.00 73.12 85 PHE A O 1
ATOM 713 N N . VAL A 1 86 ? 5.585 13.271 8.954 1.00 65.31 86 VAL A N 1
ATOM 714 C CA . VAL A 1 86 ? 5.341 14.727 9.039 1.00 65.31 86 VAL A CA 1
ATOM 715 C C . VAL A 1 86 ? 5.478 15.278 10.477 1.00 65.31 86 VAL A C 1
ATOM 717 O O . VAL A 1 86 ? 5.387 16.490 10.675 1.00 65.31 86 VAL A O 1
ATOM 720 N N . ASN A 1 87 ? 5.758 14.429 11.475 1.00 47.38 87 ASN A N 1
ATOM 721 C CA . ASN A 1 87 ? 6.048 14.826 12.867 1.00 47.38 87 ASN A CA 1
ATOM 722 C C . ASN A 1 87 ? 7.548 14.803 13.185 1.00 47.38 87 ASN A C 1
ATOM 724 O O . ASN A 1 87 ? 7.968 15.625 14.032 1.00 47.38 8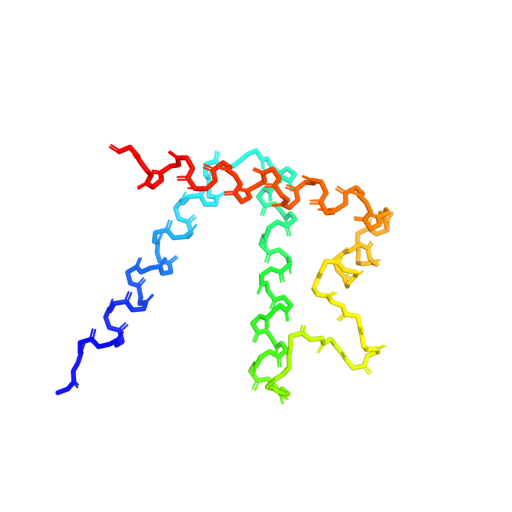7 ASN A O 1
#

Sequence (87 aa):
MRTEDSINIIKELEEMNAINLLPKPEQFVYKLARYFEKENLTNYGTIYDFEGNSPIETTAKRLYKSIDEIEAIYYNANKMIEELFVN

Radius of gyration: 14.15 Å; Cα contacts (8 Å, |Δi|>4): 69; chains: 1; bounding box: 44×26×31 Å

Solvent-accessible surface area (backbone atoms only — not comparable to full-atom values): 4776 Å² total; per-residue (Å²): 141,71,64,68,68,53,52,53,51,51,51,52,53,51,51,53,53,45,45,70,72,43,59,68,69,26,29,50,51,42,54,51,25,53,49,44,31,52,53,22,41,72,75,70,74,33,57,40,47,97,88,67,38,43,28,56,48,52,41,9,63,75,66,77,49,52,50,70,59,45,48,53,38,36,51,51,37,50,54,55,40,51,61,69,74,77,114

Nearest PDB structures (foldseek):
  8a5s-assembly1_AAA  TM=4.901E-01  e=3.300E+00  Erythrobacter litoralis HTCC2594